Protein AF-A0AAU6DVW1-F1 (afdb_monomer_lite)

pLDDT: mean 91.8, std 6.49, range [66.5, 97.75]

Foldseek 3Di:
DVVQQVVCCVVPVDRDDPVRSVCCQCPVVVHDPDDPDDDDPPDDPVVVVVCVVPVVVVVVVPD

Sequence (63 aa):
MDRVGAVVTRATGVVLSRASVWRLLTGRLGWSLQRPERRAVERDESEIARWIAHEWPRIKKGP

Radius of gyration: 21.64 Å; chains: 1; bounding box: 40×18×55 Å

Structure (mmCIF, N/CA/C/O backbone):
data_AF-A0AAU6DVW1-F1
#
_entry.id   AF-A0AAU6DVW1-F1
#
loop_
_atom_site.group_PDB
_atom_site.id
_atom_site.type_symbol
_atom_site.label_atom_id
_atom_site.label_alt_id
_atom_site.label_comp_id
_atom_site.label_asym_id
_atom_site.label_entity_id
_atom_site.label_seq_id
_atom_site.pdbx_PDB_ins_code
_atom_site.Cartn_x
_atom_site.Cartn_y
_atom_site.Cartn_z
_atom_site.occupancy
_atom_site.B_iso_or_equiv
_atom_site.auth_seq_id
_atom_site.auth_comp_id
_atom_site.auth_asym_id
_atom_site.auth_atom_id
_atom_site.pdbx_PDB_model_num
ATOM 1 N N . MET A 1 1 ? -5.646 5.393 7.989 1.00 74.81 1 MET A N 1
ATOM 2 C CA . MET A 1 1 ? -5.695 4.006 8.521 1.00 74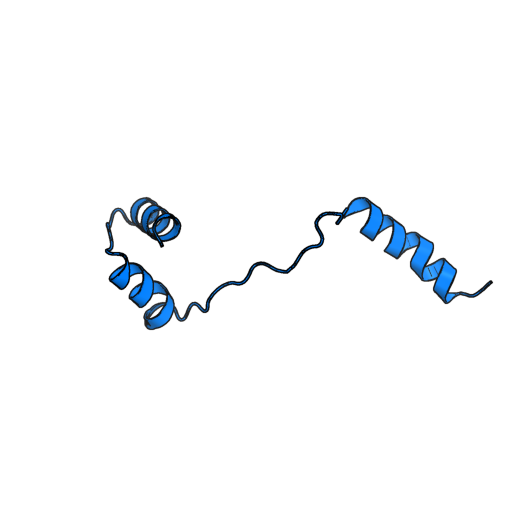.81 1 MET A CA 1
ATOM 3 C C . MET A 1 1 ? -7.064 3.379 8.337 1.00 74.81 1 MET A C 1
ATOM 5 O O . MET A 1 1 ? -7.195 2.177 8.504 1.00 74.81 1 MET A O 1
ATOM 9 N N . ASP A 1 2 ? -8.063 4.164 7.952 1.00 82.56 2 ASP A N 1
ATOM 10 C CA . ASP A 1 2 ? -9.468 3.764 8.009 1.00 82.56 2 ASP A CA 1
ATOM 11 C C . ASP A 1 2 ? -9.782 2.658 6.997 1.00 82.56 2 ASP A C 1
ATOM 13 O O . ASP A 1 2 ? -10.489 1.713 7.323 1.00 82.56 2 ASP A O 1
ATOM 17 N N . ARG A 1 3 ? -9.122 2.675 5.827 1.00 92.00 3 ARG A N 1
ATOM 18 C CA . ARG A 1 3 ? -9.166 1.558 4.866 1.00 92.00 3 ARG A CA 1
ATOM 19 C C . ARG A 1 3 ? -8.657 0.244 5.466 1.00 92.00 3 ARG A C 1
ATOM 21 O O . ARG A 1 3 ? -9.295 -0.786 5.301 1.00 92.00 3 ARG A O 1
ATOM 28 N N . VAL A 1 4 ? -7.522 0.273 6.167 1.00 91.88 4 VAL A N 1
ATOM 29 C CA . VAL A 1 4 ? -6.944 -0.939 6.771 1.00 91.88 4 VAL A CA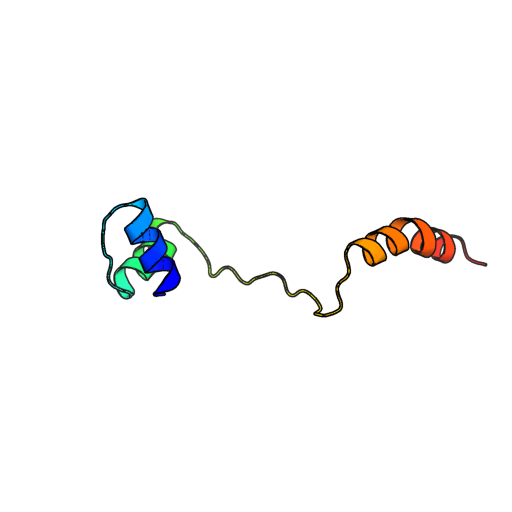 1
ATOM 30 C C . VAL A 1 4 ? -7.781 -1.399 7.962 1.00 91.88 4 VAL A C 1
ATOM 32 O O . VAL A 1 4 ? -8.043 -2.587 8.087 1.00 91.88 4 VAL A O 1
ATOM 35 N N . GLY A 1 5 ? -8.274 -0.467 8.783 1.00 94.81 5 GLY A N 1
ATOM 36 C CA . GLY A 1 5 ? -9.218 -0.767 9.861 1.00 94.81 5 GLY A CA 1
ATOM 37 C C . GLY A 1 5 ? -10.476 -1.468 9.346 1.00 94.81 5 GLY A C 1
ATOM 38 O O . GLY A 1 5 ? -10.857 -2.493 9.896 1.00 94.81 5 GLY A O 1
ATOM 39 N N . ALA A 1 6 ? -11.055 -0.996 8.237 1.00 96.62 6 ALA A N 1
ATOM 40 C CA . ALA A 1 6 ? -12.202 -1.646 7.604 1.00 96.62 6 ALA A CA 1
ATOM 41 C C . ALA A 1 6 ? -11.888 -3.076 7.129 1.00 96.62 6 ALA A C 1
ATOM 43 O O . ALA A 1 6 ? -12.710 -3.974 7.305 1.00 96.62 6 ALA A O 1
ATOM 44 N N . VAL A 1 7 ? -10.695 -3.314 6.569 1.00 95.38 7 VAL A N 1
ATOM 45 C CA . VAL A 1 7 ? -10.254 -4.666 6.182 1.00 95.38 7 VAL A CA 1
ATOM 46 C C . VAL A 1 7 ? -10.107 -5.571 7.405 1.00 95.38 7 VAL A C 1
ATOM 48 O O . VAL A 1 7 ? -10.576 -6.706 7.357 1.00 95.38 7 VAL A O 1
ATOM 51 N N . VAL A 1 8 ? -9.510 -5.077 8.496 1.00 94.62 8 VAL A N 1
ATOM 52 C CA . VAL A 1 8 ? -9.389 -5.837 9.751 1.00 94.62 8 VAL A CA 1
ATOM 53 C C . VAL A 1 8 ? -10.772 -6.200 10.282 1.00 94.62 8 VAL A C 1
ATOM 55 O O . VAL A 1 8 ? -11.023 -7.379 10.507 1.00 94.62 8 VAL A O 1
ATOM 58 N N . THR A 1 9 ? -11.689 -5.236 10.391 1.00 97.44 9 THR A N 1
ATOM 59 C CA . THR A 1 9 ? -13.061 -5.494 10.851 1.00 97.44 9 THR A CA 1
ATOM 60 C C . THR A 1 9 ? -13.770 -6.514 9.966 1.00 97.44 9 THR A C 1
ATOM 62 O O . THR A 1 9 ? -14.410 -7.423 10.478 1.00 97.44 9 THR A O 1
ATOM 65 N N . ARG A 1 10 ? -13.642 -6.420 8.637 1.00 97.75 10 ARG A N 1
ATOM 66 C CA . ARG A 1 10 ? -14.268 -7.385 7.721 1.00 97.75 10 ARG A CA 1
ATOM 67 C C . ARG A 1 10 ? -13.691 -8.795 7.872 1.00 97.75 10 ARG A C 1
ATOM 69 O O . ARG A 1 10 ? -14.429 -9.761 7.738 1.00 97.75 10 ARG A O 1
ATOM 76 N N . ALA A 1 11 ? -12.386 -8.913 8.106 1.00 96.88 11 ALA A N 1
ATOM 77 C CA . ALA A 1 11 ? -11.708 -10.203 8.204 1.00 96.88 11 ALA A CA 1
ATOM 78 C C . ALA A 1 11 ? -11.873 -10.876 9.576 1.00 96.88 11 ALA A C 1
ATOM 80 O O . ALA A 1 11 ? -11.822 -12.099 9.654 1.00 96.88 11 ALA A O 1
ATOM 81 N N . THR A 1 12 ? -12.037 -10.097 10.650 1.00 95.06 12 THR A N 1
ATOM 82 C CA . THR A 1 12 ? -12.007 -10.616 12.031 1.00 95.06 12 THR A CA 1
ATOM 83 C C . THR A 1 12 ? -13.265 -10.320 12.845 1.00 95.06 12 THR A C 1
ATOM 85 O O . THR A 1 12 ? -13.419 -10.864 13.932 1.00 95.06 12 THR A O 1
ATOM 88 N N . GLY A 1 13 ? -14.143 -9.431 12.375 1.00 97.38 13 GLY A N 1
ATOM 89 C CA . GLY A 1 13 ? -15.287 -8.913 13.133 1.00 97.38 13 GLY A CA 1
ATOM 90 C C . GLY A 1 13 ? -14.921 -7.901 14.227 1.00 97.38 13 GLY A C 1
ATOM 91 O O . GLY A 1 13 ? -15.812 -7.327 14.848 1.00 97.38 13 GLY A O 1
ATOM 92 N N . VAL A 1 14 ? -13.631 -7.643 14.471 1.00 96.81 14 VAL A N 1
ATOM 93 C CA . VAL A 1 14 ? -13.169 -6.783 15.569 1.00 96.81 14 VAL A CA 1
ATOM 94 C C . VAL A 1 14 ? -12.879 -5.371 15.072 1.00 96.81 14 VAL A C 1
ATOM 96 O O . VAL A 1 14 ? -12.023 -5.163 14.210 1.00 96.81 14 VAL A O 1
ATOM 99 N N . VAL A 1 15 ? -13.533 -4.380 15.680 1.00 97.19 15 VAL A N 1
ATOM 100 C CA . VAL A 1 15 ? -13.253 -2.963 15.425 1.00 97.19 15 VAL A CA 1
ATOM 101 C C . VAL A 1 15 ? -12.063 -2.515 16.266 1.00 97.19 15 VAL A C 1
ATOM 103 O O . VAL A 1 15 ? -12.103 -2.526 17.495 1.00 97.19 15 VAL A O 1
ATOM 106 N N . LEU A 1 16 ? -10.996 -2.081 15.598 1.00 95.25 16 LEU A N 1
ATOM 107 C CA . LEU A 1 16 ? -9.806 -1.542 16.248 1.00 95.25 16 LEU A CA 1
ATOM 108 C C . LEU A 1 16 ? -9.734 -0.025 16.089 1.00 95.25 1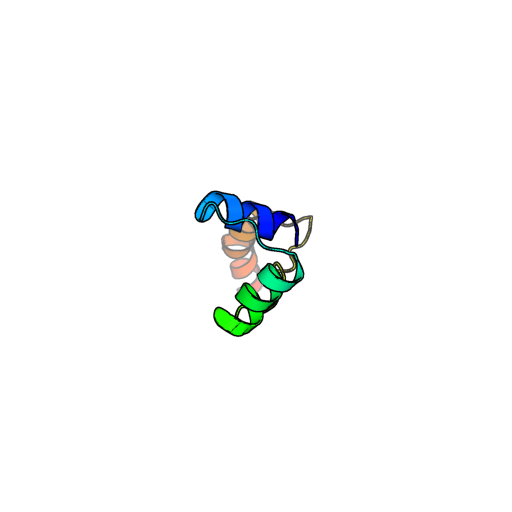6 LEU A C 1
ATOM 110 O O . LEU A 1 16 ? -9.958 0.519 15.008 1.00 95.25 16 LEU A O 1
ATOM 114 N N . SER A 1 17 ? -9.319 0.663 17.154 1.00 95.69 17 SER A N 1
ATOM 115 C CA . SER A 1 17 ? -8.960 2.077 17.059 1.00 95.69 17 SER A CA 1
ATOM 116 C C . SER A 1 17 ? -7.747 2.278 16.145 1.00 95.69 17 SER A C 1
ATOM 118 O O . SER A 1 17 ? -6.896 1.394 16.005 1.00 95.69 17 SER A O 1
ATOM 120 N N . ARG A 1 18 ? -7.605 3.481 15.576 1.00 94.75 18 ARG A N 1
ATOM 121 C CA . ARG A 1 18 ? -6.489 3.836 14.683 1.00 94.75 18 ARG A CA 1
ATOM 122 C C . ARG A 1 18 ? -5.109 3.489 15.260 1.00 94.75 18 ARG A C 1
ATOM 124 O O . ARG A 1 18 ? -4.265 2.947 14.550 1.00 94.75 18 ARG A O 1
ATOM 131 N N . ALA A 1 19 ? -4.889 3.774 16.544 1.00 95.56 19 ALA A N 1
ATOM 132 C CA . ALA A 1 19 ? -3.633 3.473 17.234 1.00 95.56 19 ALA A CA 1
ATOM 133 C C . ALA A 1 19 ? -3.405 1.963 17.422 1.00 95.56 19 ALA A C 1
ATOM 135 O O . ALA A 1 19 ? -2.267 1.495 17.427 1.00 95.56 19 ALA A O 1
ATOM 136 N N . SER A 1 20 ? -4.477 1.186 17.573 1.00 95.56 20 SER A N 1
ATOM 137 C CA . SER A 1 20 ? -4.402 -0.270 17.724 1.00 95.56 20 SER A CA 1
ATOM 138 C C . SER A 1 20 ? -4.134 -0.961 16.391 1.00 95.56 20 SER A C 1
ATOM 140 O O . SER A 1 20 ? -3.299 -1.859 16.350 1.00 95.56 20 SER A O 1
ATOM 142 N N . VAL A 1 21 ? -4.739 -0.483 15.295 1.00 94.81 21 VAL A N 1
ATOM 143 C CA . VAL A 1 21 ? -4.390 -0.918 13.931 1.00 94.81 21 VAL A CA 1
A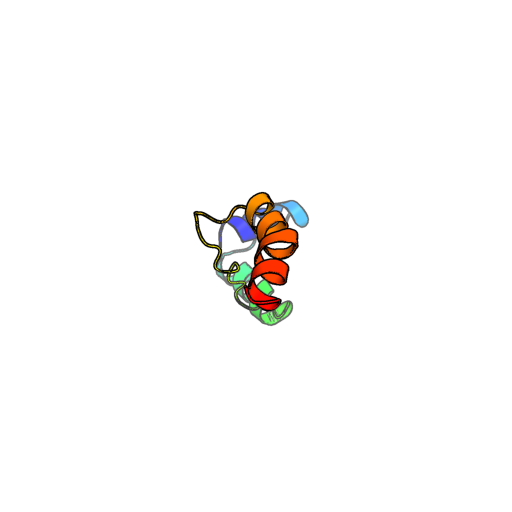TOM 144 C C . VAL A 1 21 ? -2.904 -0.681 13.671 1.00 94.81 21 VAL A C 1
ATOM 146 O O . VAL A 1 21 ? -2.203 -1.596 13.256 1.00 94.81 21 VAL A O 1
ATOM 149 N N . TRP A 1 22 ? -2.392 0.513 13.985 1.00 92.50 22 TRP A N 1
ATOM 150 C CA . TRP A 1 22 ? -0.970 0.812 13.808 1.00 92.50 22 TRP A CA 1
ATOM 151 C C . TRP A 1 22 ? -0.063 -0.132 14.605 1.00 92.50 22 TRP A C 1
ATOM 153 O O . TRP A 1 22 ? 0.824 -0.746 14.021 1.00 92.50 22 TRP A O 1
ATOM 163 N N . ARG A 1 23 ? -0.313 -0.298 15.912 1.00 94.69 23 ARG A N 1
ATOM 164 C CA . ARG A 1 23 ? 0.476 -1.196 16.775 1.00 94.69 23 ARG A CA 1
ATOM 165 C C . ARG A 1 23 ? 0.434 -2.652 16.319 1.00 94.69 23 ARG A C 1
ATOM 167 O O . ARG A 1 23 ? 1.444 -3.342 16.424 1.00 94.69 23 ARG A O 1
ATOM 174 N N . LEU A 1 24 ? -0.716 -3.121 15.832 1.00 93.12 24 LEU A N 1
ATOM 175 C CA . LEU A 1 24 ? -0.850 -4.466 15.279 1.00 93.12 24 LEU A CA 1
ATOM 176 C C . LEU A 1 24 ? 0.069 -4.638 14.065 1.00 93.12 24 LEU A C 1
ATOM 178 O O . LEU A 1 24 ? 0.878 -5.560 14.045 1.00 93.12 24 LEU A O 1
ATOM 182 N N . LEU A 1 25 ? -0.028 -3.734 13.089 1.00 92.06 25 LEU A N 1
ATOM 183 C CA . LEU A 1 25 ? 0.714 -3.841 11.833 1.00 92.06 25 LEU A CA 1
ATOM 184 C C . LEU A 1 25 ? 2.223 -3.700 12.049 1.00 92.06 25 LEU A C 1
ATOM 186 O O . LEU A 1 25 ? 2.976 -4.567 11.626 1.00 92.06 25 LEU A O 1
ATOM 190 N N . THR A 1 26 ? 2.671 -2.643 12.727 1.00 93.00 26 THR A N 1
ATOM 191 C CA . THR A 1 26 ? 4.107 -2.343 12.841 1.00 93.00 26 THR A CA 1
ATOM 192 C C . THR A 1 26 ? 4.788 -3.115 13.965 1.00 93.00 26 THR A C 1
ATOM 194 O O . THR A 1 26 ? 5.900 -3.595 13.786 1.00 93.00 26 THR A O 1
ATOM 197 N N . GLY A 1 27 ? 4.127 -3.256 15.117 1.00 93.88 27 GLY A N 1
ATOM 198 C CA . GLY A 1 27 ? 4.727 -3.844 16.314 1.00 93.88 27 GLY A CA 1
ATOM 199 C C . GLY A 1 27 ? 4.565 -5.357 16.416 1.00 93.88 27 GLY A C 1
ATOM 200 O O . GLY A 1 27 ? 5.491 -6.034 16.843 1.00 93.88 27 GLY A O 1
ATOM 201 N N . ARG A 1 28 ? 3.396 -5.900 16.046 1.00 93.31 28 ARG A N 1
ATOM 202 C CA . ARG A 1 28 ? 3.132 -7.347 16.165 1.00 93.31 28 ARG A CA 1
ATOM 203 C C . ARG A 1 28 ? 3.404 -8.113 14.881 1.00 93.31 28 ARG A C 1
ATOM 205 O O . ARG A 1 28 ? 3.957 -9.201 14.940 1.00 93.31 28 ARG A O 1
ATOM 212 N N . LEU A 1 29 ? 2.998 -7.559 13.741 1.00 92.88 29 LEU A N 1
ATOM 213 C CA . LEU A 1 29 ? 3.171 -8.206 12.439 1.00 92.88 29 LEU A CA 1
ATOM 214 C C . LEU A 1 29 ? 4.470 -7.793 11.735 1.00 92.88 29 LEU A C 1
ATOM 216 O O . LEU A 1 29 ? 4.820 -8.393 10.724 1.00 92.88 29 LEU A O 1
ATOM 220 N N . GLY A 1 30 ? 5.182 -6.783 12.246 1.00 92.50 30 GLY A N 1
ATOM 221 C CA . GLY A 1 30 ? 6.452 -6.324 11.677 1.00 92.50 30 GLY A CA 1
ATOM 222 C C . GLY A 1 30 ? 6.319 -5.690 10.290 1.00 92.50 30 GLY A C 1
ATOM 223 O O . GLY A 1 30 ? 7.293 -5.621 9.543 1.00 92.50 30 GLY A O 1
ATOM 224 N N . TRP A 1 31 ? 5.121 -5.246 9.906 1.00 90.75 31 TRP A N 1
ATOM 225 C CA . TRP A 1 31 ? 4.897 -4.647 8.597 1.00 90.75 31 TRP A CA 1
ATOM 226 C C . TRP A 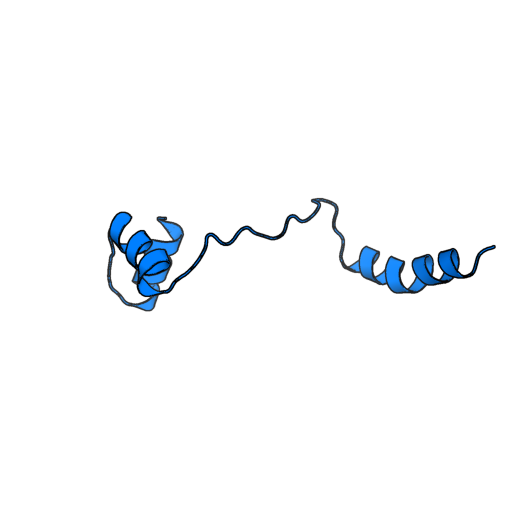1 31 ? 5.531 -3.263 8.535 1.00 90.75 31 TRP A C 1
ATOM 228 O O . TRP A 1 31 ? 5.225 -2.371 9.330 1.00 90.75 31 TRP A O 1
ATOM 238 N N . SER A 1 32 ? 6.386 -3.069 7.537 1.00 86.50 32 SER A N 1
ATOM 239 C CA . SER A 1 32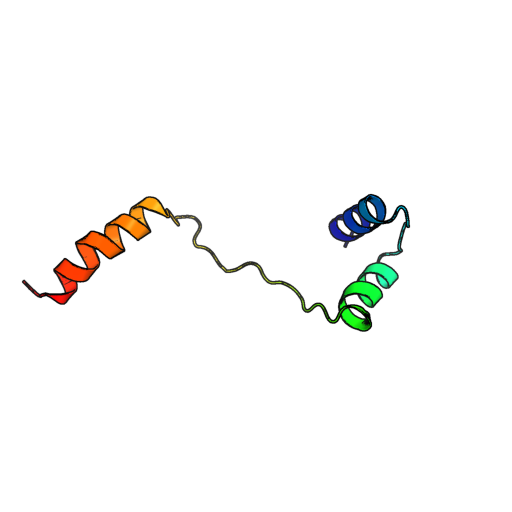 ? 6.891 -1.757 7.160 1.00 86.50 32 SER A CA 1
ATOM 240 C C . SER A 1 32 ? 5.892 -1.035 6.256 1.00 86.50 32 SER A C 1
ATOM 242 O O . SER A 1 32 ? 5.021 -1.647 5.627 1.00 86.50 32 SER A O 1
ATOM 244 N N . LEU A 1 33 ? 6.020 0.292 6.179 1.00 79.44 33 LEU A N 1
ATOM 245 C CA . LEU A 1 33 ? 5.237 1.101 5.251 1.00 79.44 33 LEU A CA 1
ATOM 246 C C . LEU A 1 33 ? 5.459 0.605 3.815 1.00 79.44 33 LEU A C 1
ATOM 248 O O . LEU A 1 33 ? 6.521 0.826 3.235 1.00 79.44 33 LEU A O 1
ATOM 252 N N . GLN A 1 34 ? 4.430 -0.011 3.237 1.00 80.94 34 GLN A N 1
ATOM 253 C CA . GLN A 1 34 ? 4.451 -0.428 1.841 1.00 80.94 34 GLN A CA 1
ATOM 254 C C . GLN A 1 34 ? 4.311 0.812 0.961 1.00 80.94 34 GLN A C 1
ATOM 256 O O . GLN A 1 34 ? 3.254 1.447 0.916 1.00 80.94 34 GLN A O 1
ATOM 261 N N . ARG A 1 35 ? 5.398 1.182 0.285 1.00 81.12 35 ARG A N 1
ATOM 262 C CA . ARG A 1 35 ? 5.361 2.192 -0.770 1.00 81.12 35 ARG A CA 1
ATOM 263 C C . ARG A 1 35 ? 5.048 1.473 -2.075 1.00 81.12 35 ARG A C 1
ATOM 265 O O . ARG A 1 35 ? 5.817 0.586 -2.442 1.00 81.12 35 ARG A O 1
ATOM 272 N N . PRO A 1 36 ? 3.951 1.827 -2.766 1.00 81.62 36 PRO A N 1
ATOM 273 C CA . PRO A 1 36 ? 3.727 1.333 -4.111 1.00 81.62 36 PRO A CA 1
ATOM 274 C C . PRO A 1 36 ? 4.954 1.627 -4.969 1.00 81.62 36 PRO A C 1
ATOM 276 O O . PRO A 1 36 ? 5.570 2.691 -4.843 1.00 81.62 36 PRO A O 1
ATOM 279 N N . GLU A 1 37 ? 5.304 0.681 -5.829 1.00 85.75 37 GLU A N 1
ATOM 280 C CA . GLU A 1 37 ? 6.331 0.893 -6.837 1.00 85.75 37 GLU A CA 1
ATOM 281 C C . GLU A 1 37 ? 5.991 2.150 -7.652 1.00 85.75 37 GLU A C 1
ATOM 283 O O . GLU A 1 37 ? 4.846 2.341 -8.074 1.00 85.75 37 GLU A O 1
ATOM 288 N N . ARG A 1 38 ? 6.972 3.039 -7.853 1.00 86.50 38 ARG A N 1
ATOM 289 C CA . ARG A 1 38 ? 6.765 4.227 -8.688 1.00 86.50 38 ARG A CA 1
ATOM 290 C C . ARG A 1 38 ? 6.631 3.760 -10.133 1.00 86.50 38 ARG A C 1
ATOM 292 O O . ARG A 1 38 ? 7.612 3.341 -10.737 1.00 86.50 38 ARG A O 1
ATOM 299 N N . ARG A 1 39 ? 5.421 3.846 -10.677 1.00 84.19 39 ARG A N 1
ATOM 300 C CA . ARG A 1 39 ? 5.132 3.548 -12.082 1.00 84.19 39 ARG A CA 1
ATOM 301 C C . ARG A 1 39 ? 4.886 4.850 -12.834 1.00 84.19 39 ARG A C 1
ATOM 303 O O . ARG A 1 39 ? 4.214 5.739 -12.313 1.00 84.19 39 ARG A O 1
ATOM 310 N N . ALA A 1 40 ? 5.462 4.967 -14.030 1.00 88.75 40 ALA A N 1
ATOM 311 C CA . ALA A 1 40 ? 5.170 6.076 -14.932 1.00 88.75 40 ALA A CA 1
ATOM 312 C C . ALA A 1 40 ? 3.693 6.025 -15.348 1.00 88.75 40 ALA A C 1
ATOM 314 O O . ALA A 1 40 ? 3.150 4.940 -15.544 1.00 88.75 40 ALA A O 1
ATOM 315 N N . VAL A 1 41 ? 3.053 7.188 -15.484 1.00 88.25 41 VAL A N 1
ATOM 316 C CA . VAL A 1 41 ? 1.639 7.274 -15.896 1.00 88.25 41 VAL A CA 1
ATOM 317 C C . VAL A 1 41 ? 1.448 6.753 -17.323 1.00 88.25 41 VAL A C 1
ATOM 319 O O . VAL A 1 41 ? 0.441 6.127 -17.619 1.00 88.25 41 VAL A O 1
ATOM 322 N N . GLU A 1 42 ? 2.450 6.947 -18.177 1.00 92.06 42 GLU A N 1
ATOM 323 C CA . GLU A 1 42 ? 2.469 6.522 -19.583 1.00 92.06 42 GLU A CA 1
ATOM 324 C C . GLU A 1 42 ? 2.868 5.048 -19.762 1.00 92.06 42 GLU A C 1
ATOM 326 O O . GLU A 1 42 ? 3.089 4.593 -20.881 1.00 92.06 42 GLU A O 1
ATOM 331 N N . ARG A 1 43 ? 3.036 4.294 -18.668 1.00 91.69 43 ARG A N 1
ATOM 332 C CA . ARG A 1 43 ? 3.506 2.909 -18.733 1.00 91.69 43 ARG A CA 1
ATOM 333 C C . ARG A 1 43 ? 2.484 2.030 -19.460 1.00 91.69 43 ARG A C 1
ATOM 335 O O . ARG A 1 43 ? 1.418 1.754 -18.919 1.00 91.69 43 ARG A O 1
ATOM 342 N N . ASP A 1 44 ? 2.879 1.512 -20.618 1.00 94.44 44 ASP A N 1
ATOM 343 C CA . ASP A 1 44 ? 2.145 0.501 -21.381 1.00 94.44 44 ASP A CA 1
ATOM 344 C C . ASP A 1 44 ? 2.942 -0.813 -21.396 1.00 94.44 44 ASP A C 1
ATOM 346 O O . ASP A 1 44 ? 4.035 -0.895 -21.961 1.00 94.44 44 ASP A O 1
ATOM 350 N N . GLU A 1 45 ? 2.410 -1.846 -20.737 1.00 94.56 45 GLU A N 1
ATOM 351 C CA . GLU A 1 45 ? 3.069 -3.157 -20.640 1.00 94.56 45 GLU A CA 1
ATOM 352 C C . GLU A 1 45 ? 3.229 -3.840 -22.008 1.00 94.56 45 GLU A C 1
ATOM 354 O O . GLU A 1 45 ? 4.202 -4.567 -22.217 1.00 94.56 45 GLU A O 1
ATOM 359 N N . SER A 1 46 ? 2.319 -3.586 -22.953 1.00 95.75 46 SER A N 1
ATOM 360 C CA . SER A 1 46 ? 2.376 -4.163 -24.301 1.00 95.75 46 SER A CA 1
ATOM 361 C C . SER A 1 46 ? 3.512 -3.539 -25.103 1.00 95.75 46 SER A C 1
ATOM 363 O O . SER A 1 46 ? 4.300 -4.256 -25.722 1.00 95.75 46 SER A O 1
ATOM 365 N N . GLU A 1 47 ? 3.654 -2.213 -25.040 1.00 95.94 47 GLU A N 1
ATOM 366 C CA . GLU A 1 47 ? 4.761 -1.508 -25.693 1.00 95.94 47 GLU A CA 1
ATOM 367 C C . GLU A 1 47 ? 6.108 -1.833 -25.050 1.00 95.94 47 GLU A C 1
ATOM 369 O O . GLU A 1 47 ? 7.095 -2.029 -25.760 1.00 95.94 47 GLU A O 1
ATOM 374 N N . ILE A 1 48 ? 6.158 -1.984 -23.723 1.00 95.50 48 ILE A N 1
ATOM 375 C CA . ILE A 1 48 ? 7.366 -2.448 -23.028 1.00 95.50 48 ILE A CA 1
ATOM 376 C C . ILE A 1 48 ? 7.766 -3.840 -23.521 1.00 95.50 48 ILE A C 1
ATOM 378 O O . ILE A 1 48 ? 8.929 -4.054 -23.874 1.00 95.50 48 ILE A O 1
ATOM 382 N N . ALA A 1 49 ? 6.820 -4.780 -23.588 1.00 97.25 49 ALA A N 1
ATOM 383 C CA . ALA A 1 49 ? 7.086 -6.127 -24.081 1.00 97.25 49 ALA A CA 1
ATOM 384 C C . ALA A 1 49 ? 7.562 -6.112 -25.543 1.00 97.25 49 ALA A C 1
ATOM 386 O O . ALA A 1 49 ? 8.572 -6.743 -25.872 1.00 97.25 49 ALA A O 1
ATOM 387 N N . ARG A 1 50 ? 6.894 -5.336 -26.410 1.00 97.56 50 ARG A N 1
ATOM 388 C CA . ARG A 1 50 ? 7.290 -5.155 -27.815 1.00 97.56 50 ARG A CA 1
ATOM 389 C C . ARG A 1 50 ? 8.708 -4.604 -27.924 1.00 97.56 50 ARG A C 1
ATOM 391 O O . ARG A 1 50 ? 9.503 -5.134 -28.701 1.00 97.56 50 ARG A O 1
ATOM 398 N N . TRP A 1 51 ? 9.032 -3.571 -27.151 1.00 96.94 51 TRP A N 1
ATOM 399 C CA . TRP A 1 51 ? 10.329 -2.904 -27.187 1.00 96.94 51 TRP A CA 1
ATOM 400 C C . TRP A 1 51 ? 11.463 -3.826 -26.729 1.00 96.94 51 TRP A C 1
ATOM 402 O O . TRP A 1 51 ? 12.490 -3.917 -27.403 1.00 96.94 51 TRP A O 1
ATOM 412 N N . ILE A 1 52 ? 11.260 -4.576 -25.640 1.00 96.69 52 ILE A N 1
ATOM 413 C CA . ILE A 1 52 ? 12.235 -5.563 -25.146 1.00 96.69 52 ILE A CA 1
ATOM 414 C C . ILE A 1 52 ? 12.489 -6.655 -26.191 1.00 96.69 52 ILE A C 1
ATOM 416 O O . ILE A 1 52 ? 13.634 -7.065 -26.378 1.00 96.69 52 ILE A O 1
ATOM 420 N N . ALA A 1 53 ? 11.444 -7.124 -26.875 1.00 96.75 53 ALA A N 1
ATOM 421 C CA . ALA A 1 53 ? 11.562 -8.202 -27.851 1.00 96.75 53 ALA A CA 1
ATOM 422 C C . ALA A 1 53 ? 12.213 -7.763 -29.175 1.00 96.75 53 ALA A C 1
ATOM 424 O O . ALA A 1 53 ? 12.967 -8.536 -29.763 1.00 96.75 53 ALA A O 1
ATOM 425 N N . HIS A 1 54 ? 11.944 -6.540 -29.645 1.00 95.44 54 HIS A N 1
ATOM 426 C CA . HIS A 1 54 ? 12.301 -6.125 -31.009 1.00 95.44 54 HIS A CA 1
ATOM 427 C C . HIS A 1 54 ? 13.337 -5.004 -31.054 1.00 95.44 54 HIS A C 1
ATOM 429 O O . HIS A 1 54 ? 14.336 -5.108 -31.766 1.00 95.44 54 HIS A O 1
ATOM 435 N N . GLU A 1 55 ? 13.132 -3.940 -30.281 1.00 95.75 55 GLU A N 1
ATOM 436 C CA . GLU A 1 55 ? 13.990 -2.756 -30.349 1.00 95.75 55 GLU A CA 1
ATOM 437 C C . GLU A 1 55 ? 15.304 -2.974 -29.613 1.00 95.75 55 GLU A C 1
ATOM 439 O O . GLU A 1 55 ? 16.371 -2.645 -30.131 1.00 95.75 55 GLU A O 1
ATOM 444 N N . TRP A 1 56 ? 15.256 -3.591 -28.433 1.00 95.81 56 TRP A N 1
ATOM 445 C CA . TRP A 1 56 ? 16.456 -3.829 -27.639 1.00 95.81 56 TRP A CA 1
ATOM 446 C C . TRP A 1 56 ? 17.494 -4.708 -28.359 1.00 95.81 56 TRP A C 1
ATOM 448 O O . TRP A 1 56 ? 18.662 -4.307 -28.416 1.00 95.81 56 TRP A O 1
ATOM 458 N N . PRO A 1 57 ? 17.132 -5.854 -28.978 1.00 96.00 57 PRO A N 1
ATOM 459 C CA . PRO A 1 57 ? 18.089 -6.641 -29.750 1.00 96.00 57 PRO A CA 1
ATOM 460 C C . PRO A 1 57 ? 18.571 -5.922 -31.011 1.00 96.00 57 PRO A C 1
ATOM 462 O O . PRO A 1 57 ? 19.744 -6.055 -31.352 1.00 96.00 57 PRO A O 1
ATOM 465 N N . ARG A 1 58 ? 17.701 -5.158 -31.692 1.00 94.75 58 ARG A N 1
ATOM 466 C CA . ARG A 1 58 ? 18.070 -4.368 -32.879 1.00 94.75 58 ARG A CA 1
ATOM 467 C C . ARG A 1 58 ? 19.135 -3.330 -32.537 1.00 94.75 58 ARG A C 1
ATOM 469 O O . ARG A 1 58 ? 20.161 -3.276 -33.198 1.00 94.75 58 ARG A O 1
ATOM 476 N N . ILE A 1 59 ? 18.923 -2.556 -31.473 1.00 94.31 59 ILE A N 1
ATOM 477 C CA . ILE A 1 59 ? 19.871 -1.532 -31.013 1.00 94.31 59 ILE A CA 1
ATOM 478 C C . ILE A 1 59 ? 21.189 -2.175 -30.569 1.00 94.31 59 ILE A C 1
ATOM 480 O O . ILE A 1 59 ? 22.260 -1.695 -30.932 1.00 94.31 59 ILE A O 1
ATOM 484 N N . LYS A 1 60 ? 21.133 -3.285 -29.817 1.00 94.38 60 LYS A N 1
ATOM 485 C CA . LYS A 1 60 ? 22.341 -3.980 -29.344 1.00 94.38 60 LYS A CA 1
ATOM 486 C C . LYS A 1 60 ? 23.213 -4.552 -30.459 1.00 94.38 60 LYS A C 1
ATOM 488 O O . LYS A 1 60 ? 24.412 -4.696 -30.245 1.00 94.38 60 LYS A O 1
ATOM 493 N N . LYS A 1 61 ? 22.631 -4.917 -31.602 1.00 87.25 61 LYS A N 1
ATOM 494 C CA . LYS A 1 61 ? 23.378 -5.473 -32.740 1.00 87.25 61 LYS A CA 1
ATOM 495 C C . LYS A 1 61 ? 24.149 -4.411 -33.533 1.00 87.25 61 LYS A C 1
ATOM 497 O O . LYS A 1 61 ? 25.022 -4.791 -34.303 1.00 87.25 61 LYS A O 1
ATOM 502 N N . GLY A 1 62 ? 23.900 -3.123 -33.279 1.00 73.50 62 GLY A N 1
ATOM 503 C CA . GLY A 1 62 ? 24.447 -2.029 -34.081 1.00 73.50 62 GLY A CA 1
ATOM 504 C C . GLY A 1 62 ? 23.757 -1.919 -35.450 1.00 73.50 62 GLY A C 1
ATOM 505 O O . GLY A 1 62 ? 22.933 -2.775 -35.780 1.00 73.50 62 GLY A O 1
ATOM 506 N N . PRO A 1 63 ? 24.016 -0.837 -36.205 1.00 66.50 63 PRO A N 1
ATOM 507 C CA . PRO A 1 63 ? 23.579 -0.725 -37.596 1.00 66.50 63 PRO A CA 1
ATOM 508 C C . PRO A 1 63 ? 24.193 -1.809 -38.490 1.00 66.50 63 PRO A C 1
ATOM 510 O O . PRO A 1 63 ? 25.334 -2.242 -38.206 1.00 66.50 63 PRO A O 1
#

Secondary structure (DSSP, 8-state):
-HHHHHHHHHHHS----HHHHHHIIIIIS-----PPP---TT--HHHHHHIIIIIHHHHHT--